Protein AF-A0A9E1W5H7-F1 (afdb_monomer_lite)

pLDDT: mean 92.84, std 5.95, range [67.75, 98.12]

Radius of gyration: 19.64 Å; chains: 1; bounding box: 47×42×52 Å

Secondary structure (DSSP, 8-state):
-BTTB-S-SS----GGGT----GGG-HHHHHHHHHHHHHHHHHHHHTT-HHHHHHHHHHHHHHHTHHHHHHHHHHHHHHHHHHHHHHTTPPP---HHHHHHHHHHHTTTT-HHHHHHHHHHHTTSS-HHHHHTSTTHHHHHHHHHHH--PPPPSS--TT-

Structure (mmCIF, N/CA/C/O backbone):
data_AF-A0A9E1W5H7-F1
#
_entry.id   AF-A0A9E1W5H7-F1
#
loop_
_atom_site.group_PDB
_atom_site.id
_atom_site.type_symbol
_atom_site.label_atom_id
_atom_site.label_alt_id
_atom_site.label_comp_id
_atom_site.label_asym_id
_atom_site.label_entity_id
_atom_site.label_seq_id
_atom_site.pdbx_PDB_ins_code
_atom_site.Cartn_x
_atom_site.Cartn_y
_atom_site.Cartn_z
_atom_site.occupancy
_atom_site.B_iso_or_equiv
_atom_site.auth_seq_id
_atom_site.auth_comp_id
_atom_site.auth_asym_id
_atom_site.auth_atom_id
_atom_site.pdbx_PDB_model_num
ATOM 1 N N . MET A 1 1 ? -19.249 -3.897 7.448 1.00 90.06 1 MET A N 1
ATOM 2 C CA . MET A 1 1 ? -20.215 -2.822 7.163 1.00 90.06 1 MET A CA 1
ATOM 3 C C . MET A 1 1 ? -21.170 -3.301 6.094 1.00 90.06 1 MET A C 1
ATOM 5 O O . MET A 1 1 ? -20.703 -3.873 5.118 1.00 90.06 1 MET A O 1
ATOM 9 N N . ILE A 1 2 ? -22.469 -3.082 6.270 1.00 90.50 2 ILE A N 1
ATOM 10 C CA . ILE A 1 2 ? -23.482 -3.220 5.215 1.00 90.50 2 ILE A CA 1
ATOM 11 C C . ILE A 1 2 ? -24.228 -1.892 5.198 1.00 90.50 2 ILE A C 1
ATOM 13 O O . ILE A 1 2 ? -24.690 -1.453 6.247 1.00 90.50 2 ILE A O 1
ATOM 17 N N . ASP A 1 3 ? -24.246 -1.221 4.046 1.00 91.38 3 ASP A N 1
ATOM 18 C CA . ASP A 1 3 ? -24.892 0.087 3.863 1.00 91.38 3 ASP A CA 1
ATOM 19 C C . ASP A 1 3 ? -24.484 1.139 4.914 1.00 91.38 3 ASP A C 1
ATOM 21 O O . ASP A 1 3 ? -25.296 1.918 5.403 1.00 91.38 3 ASP A O 1
ATOM 25 N N . GLY A 1 4 ? -23.203 1.141 5.299 1.00 88.31 4 GLY A N 1
ATOM 26 C CA . GLY A 1 4 ? -22.668 2.073 6.297 1.00 88.31 4 GLY A CA 1
ATOM 27 C C . GLY A 1 4 ? -22.965 1.709 7.757 1.00 88.31 4 GLY A C 1
ATOM 28 O O . GLY A 1 4 ? -22.621 2.481 8.645 1.00 88.31 4 GLY A O 1
ATOM 29 N N . VAL A 1 5 ? -23.535 0.531 8.035 1.00 92.31 5 VAL A N 1
ATOM 30 C CA . VAL A 1 5 ? -23.839 0.068 9.400 1.00 92.31 5 VAL A CA 1
ATOM 31 C C . VAL A 1 5 ? -22.936 -1.110 9.804 1.00 92.31 5 VAL A C 1
ATOM 33 O O . VAL A 1 5 ? -22.728 -2.031 8.997 1.00 92.31 5 VAL A O 1
ATOM 36 N N . PRO A 1 6 ? -22.385 -1.135 11.037 1.00 93.62 6 PRO A N 1
ATOM 37 C CA . PRO A 1 6 ? -21.645 -2.288 11.542 1.00 93.62 6 PRO A CA 1
ATOM 38 C C . PRO A 1 6 ? -22.521 -3.541 11.618 1.00 93.62 6 PRO A C 1
ATOM 40 O O . PRO A 1 6 ? -23.572 -3.552 12.250 1.00 93.62 6 PRO A O 1
ATOM 43 N N . CYS A 1 7 ? -22.066 -4.629 10.996 1.00 92.56 7 CYS A N 1
ATOM 44 C CA . CYS A 1 7 ? -22.772 -5.917 11.018 1.00 92.56 7 CYS A CA 1
ATOM 45 C C . CYS A 1 7 ? -22.597 -6.651 12.357 1.00 92.56 7 CYS A C 1
ATOM 47 O O . CYS A 1 7 ? -23.410 -7.495 12.716 1.00 92.56 7 CYS A O 1
ATOM 49 N N . ALA A 1 8 ? -21.512 -6.344 13.070 1.00 93.25 8 ALA A N 1
ATOM 50 C CA . ALA A 1 8 ? -21.195 -6.822 14.405 1.00 93.25 8 ALA A CA 1
ATOM 51 C C . ALA A 1 8 ? -20.427 -5.714 15.135 1.00 93.25 8 ALA A C 1
ATOM 53 O O . ALA A 1 8 ? -19.538 -5.097 14.552 1.00 93.25 8 ALA A O 1
ATOM 54 N N . THR A 1 9 ? -20.777 -5.462 16.393 1.00 93.31 9 T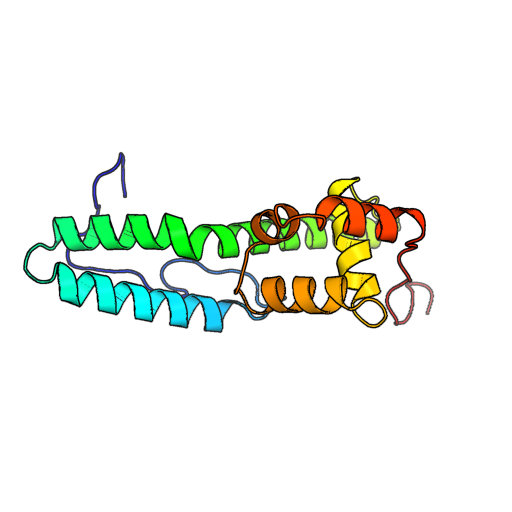HR A N 1
ATOM 55 C CA . THR A 1 9 ? -20.191 -4.380 17.205 1.00 93.31 9 THR A CA 1
ATOM 56 C C . THR A 1 9 ? -19.308 -4.895 18.344 1.00 93.31 9 THR A C 1
ATOM 58 O O . THR A 1 9 ? -18.478 -4.161 18.861 1.00 93.31 9 THR A O 1
ATOM 61 N N . GLY A 1 10 ? -19.424 -6.178 18.707 1.00 89.19 10 GLY A N 1
ATOM 62 C CA . GLY A 1 10 ? -18.593 -6.834 19.729 1.00 89.19 10 GLY A CA 1
ATOM 63 C C . GLY A 1 10 ? -17.408 -7.637 19.179 1.00 89.19 10 GLY A C 1
ATOM 64 O O . GLY A 1 10 ? -16.808 -8.412 19.918 1.00 89.19 10 GLY A O 1
ATOM 65 N N . LEU A 1 11 ? -17.105 -7.517 17.883 1.00 92.94 11 LEU A N 1
ATOM 66 C CA . LEU A 1 11 ? -16.064 -8.292 17.207 1.00 92.94 11 LEU A CA 1
ATOM 67 C C . LEU A 1 11 ? -15.293 -7.402 16.230 1.00 92.94 11 LEU A C 1
ATOM 69 O O . LEU A 1 11 ? -15.895 -6.807 15.340 1.00 92.94 11 LEU A O 1
ATOM 73 N N . LEU A 1 12 ? -13.965 -7.377 16.360 1.00 95.00 12 LEU A N 1
ATOM 74 C CA . LEU A 1 12 ? -13.060 -6.696 15.433 1.00 95.00 12 LEU A CA 1
ATOM 75 C C . LEU A 1 12 ? -12.184 -7.732 14.718 1.00 95.00 12 LEU A C 1
ATOM 77 O O . LEU A 1 12 ? -11.481 -8.512 15.361 1.00 95.00 12 LEU A O 1
ATOM 81 N N . SER A 1 13 ? -12.219 -7.747 13.386 1.00 95.06 13 SER A N 1
ATOM 82 C CA . SER A 1 13 ? -11.324 -8.567 12.563 1.00 95.06 13 SER A CA 1
ATOM 83 C C . SER A 1 13 ? -9.976 -7.867 12.397 1.00 95.06 13 SER A C 1
ATOM 85 O O . SER A 1 13 ? -9.945 -6.734 11.924 1.00 95.06 13 SER A O 1
ATOM 87 N N . VAL A 1 14 ? -8.872 -8.542 12.716 1.00 96.00 14 VAL A N 1
ATOM 88 C CA . VAL A 1 14 ? -7.508 -7.997 12.594 1.00 96.00 14 VAL A CA 1
ATOM 89 C C . VAL A 1 14 ? -6.620 -8.897 11.737 1.00 96.00 14 VAL A C 1
ATOM 91 O O . VAL A 1 14 ? -6.842 -10.105 11.658 1.00 96.00 14 VAL A O 1
ATOM 94 N N . GLY A 1 15 ? -5.599 -8.307 11.109 1.00 94.69 15 GLY A N 1
ATOM 95 C CA . GLY A 1 15 ? -4.648 -9.023 10.249 1.00 94.69 15 GLY A CA 1
ATOM 96 C C . GLY A 1 15 ? -5.338 -9.857 9.164 1.00 94.69 15 GLY A C 1
ATOM 97 O O . GLY A 1 15 ? -6.308 -9.402 8.555 1.00 94.69 15 GLY A O 1
ATOM 98 N N . ASP A 1 16 ? -4.873 -11.094 8.984 1.00 94.81 16 ASP A N 1
ATOM 99 C CA . ASP A 1 16 ? -5.380 -12.037 7.976 1.00 94.81 16 ASP A CA 1
ATOM 100 C C . ASP A 1 16 ? -6.870 -12.388 8.153 1.00 94.81 16 ASP A C 1
ATOM 102 O O . ASP A 1 16 ? -7.543 -12.749 7.191 1.00 94.81 16 ASP A O 1
ATOM 106 N N . ALA A 1 17 ? -7.437 -12.239 9.358 1.00 94.50 17 ALA A N 1
ATOM 107 C CA . ALA A 1 17 ? -8.876 -12.433 9.561 1.00 94.50 17 ALA A CA 1
ATOM 108 C C . ALA A 1 17 ? -9.724 -11.319 8.918 1.00 94.50 17 ALA A C 1
ATOM 110 O O . ALA A 1 17 ? -10.934 -11.476 8.769 1.00 94.50 17 ALA A O 1
ATOM 111 N N . SER A 1 18 ? -9.106 -10.187 8.571 1.00 93.12 18 SER A N 1
ATOM 112 C CA . SER A 1 18 ? -9.752 -9.054 7.908 1.00 93.12 18 SER A CA 1
ATOM 113 C C . SER A 1 18 ? -9.388 -8.960 6.429 1.00 93.12 18 SER A C 1
ATOM 115 O O . SER A 1 18 ? -10.255 -8.705 5.595 1.00 93.12 18 SER A O 1
ATOM 117 N N . SER A 1 19 ? -8.111 -9.127 6.083 1.00 90.38 19 SER A N 1
ATOM 118 C CA . SER A 1 19 ? -7.628 -9.005 4.705 1.00 90.38 19 SER A CA 1
ATOM 119 C C . SER A 1 19 ? -6.352 -9.811 4.506 1.00 90.38 19 SER A C 1
ATOM 121 O O . SER A 1 19 ? -5.441 -9.734 5.324 1.00 90.38 19 SER A O 1
ATOM 123 N N . CYS A 1 20 ? -6.260 -10.515 3.378 1.00 90.25 20 CYS A N 1
ATOM 124 C CA . CYS A 1 20 ? -5.086 -11.294 2.992 1.00 90.25 20 CYS A CA 1
ATOM 125 C C . CYS A 1 20 ? -4.552 -10.818 1.641 1.00 90.25 20 CYS A C 1
ATOM 127 O O . CYS A 1 20 ? -5.317 -10.567 0.712 1.00 90.25 20 CYS A O 1
ATOM 129 N N . THR A 1 21 ? -3.228 -10.772 1.508 1.00 88.19 21 THR A N 1
ATOM 130 C CA . THR A 1 21 ? -2.543 -10.613 0.216 1.00 88.19 21 THR A CA 1
ATOM 131 C C . THR A 1 21 ? -1.619 -11.807 -0.020 1.00 88.19 21 THR A C 1
ATOM 133 O O . THR A 1 21 ? -1.331 -12.570 0.903 1.00 88.19 21 THR A O 1
ATOM 136 N N . ASN A 1 22 ? -1.160 -12.011 -1.257 1.00 90.81 22 ASN A N 1
ATOM 137 C CA . ASN A 1 22 ? -0.130 -13.016 -1.515 1.00 90.81 22 ASN A CA 1
ATOM 138 C C . ASN A 1 22 ? 1.197 -12.606 -0.825 1.00 90.81 22 ASN A C 1
ATOM 140 O O . ASN A 1 22 ? 1.446 -11.416 -0.609 1.00 90.81 22 ASN A O 1
ATOM 144 N N . PRO A 1 23 ? 2.096 -13.555 -0.514 1.00 90.12 23 PRO A N 1
ATOM 145 C CA . PRO A 1 23 ? 3.288 -13.258 0.278 1.00 90.12 23 PRO A CA 1
ATOM 146 C C . PRO A 1 23 ? 4.411 -12.543 -0.497 1.00 90.12 23 PRO A C 1
ATOM 148 O O . PRO A 1 23 ? 5.455 -12.269 0.089 1.00 90.12 23 PRO A O 1
ATOM 151 N N . SER A 1 24 ? 4.246 -12.216 -1.788 1.00 86.56 24 SER A N 1
ATOM 152 C CA . SER A 1 24 ? 5.359 -11.802 -2.666 1.00 86.56 24 SER A CA 1
ATOM 153 C C . SER A 1 24 ? 6.037 -10.475 -2.307 1.00 86.56 24 SER A C 1
ATOM 155 O O . SER A 1 24 ? 7.136 -10.215 -2.792 1.00 86.56 24 SER A O 1
ATOM 157 N N . LEU A 1 25 ? 5.401 -9.633 -1.485 1.00 88.19 25 LEU A N 1
ATOM 158 C CA . LEU A 1 25 ? 5.986 -8.390 -0.959 1.00 88.19 25 LEU A CA 1
ATOM 159 C C . LEU A 1 25 ? 6.254 -8.446 0.554 1.00 88.19 25 LEU A C 1
ATOM 161 O O . LEU A 1 25 ? 6.675 -7.451 1.131 1.00 88.19 25 LEU A O 1
ATOM 165 N N . GLY A 1 26 ? 5.963 -9.568 1.223 1.00 90.44 26 GLY A N 1
ATOM 166 C CA . GLY A 1 26 ? 6.196 -9.726 2.665 1.00 90.44 26 GLY A CA 1
ATOM 167 C C . GLY A 1 26 ? 5.393 -8.782 3.577 1.00 90.44 26 GLY A C 1
ATOM 168 O O . GLY A 1 26 ? 5.707 -8.664 4.757 1.00 90.44 26 GLY A O 1
ATOM 169 N N . ARG A 1 27 ? 4.351 -8.111 3.066 1.00 93.12 27 ARG A N 1
ATOM 170 C CA . ARG A 1 27 ? 3.626 -7.050 3.792 1.00 93.12 27 ARG A CA 1
ATOM 171 C C . ARG A 1 27 ? 2.665 -7.540 4.874 1.00 93.12 27 ARG A C 1
ATOM 173 O O . ARG A 1 27 ? 2.306 -6.750 5.741 1.00 93.12 27 ARG A O 1
ATOM 180 N N . GLY A 1 28 ? 2.255 -8.811 4.851 1.00 92.75 28 GLY A N 1
ATOM 181 C CA . GLY A 1 28 ? 1.234 -9.344 5.766 1.00 92.75 28 GLY A CA 1
ATOM 182 C C . GLY A 1 28 ? 1.555 -9.108 7.246 1.00 92.75 28 GLY A C 1
ATOM 183 O O . GLY A 1 28 ? 0.700 -8.646 7.995 1.00 92.75 28 GLY A O 1
ATOM 184 N N . MET A 1 29 ? 2.814 -9.315 7.652 1.00 93.19 29 MET A N 1
ATOM 185 C CA . MET A 1 29 ? 3.241 -9.077 9.035 1.00 93.19 29 MET A CA 1
ATOM 186 C C . MET A 1 29 ? 3.159 -7.594 9.417 1.00 93.19 29 MET A C 1
ATOM 188 O O . MET A 1 29 ? 2.587 -7.261 10.454 1.00 93.19 29 MET A O 1
ATOM 192 N N . THR A 1 30 ? 3.687 -6.701 8.576 1.00 94.75 30 THR A N 1
ATOM 193 C CA . THR A 1 30 ? 3.652 -5.250 8.814 1.00 94.75 30 THR A CA 1
ATOM 194 C C . THR A 1 30 ? 2.216 -4.741 8.910 1.00 94.75 30 THR A C 1
ATOM 196 O O . THR A 1 30 ? 1.868 -4.078 9.884 1.00 94.75 30 THR A O 1
ATOM 199 N N . LEU A 1 31 ? 1.358 -5.108 7.952 1.00 95.12 31 LEU A N 1
ATOM 200 C CA . LEU A 1 31 ? -0.046 -4.694 7.952 1.00 95.12 31 LEU A CA 1
ATOM 201 C C . LEU A 1 31 ? -0.811 -5.278 9.141 1.00 95.12 31 LEU A C 1
ATOM 203 O O . LEU A 1 31 ? -1.602 -4.569 9.754 1.00 95.12 31 LEU A O 1
ATOM 207 N N . GLY A 1 32 ? -0.539 -6.528 9.526 1.00 95.25 32 GLY A N 1
ATOM 208 C CA . GLY A 1 32 ? -1.112 -7.132 10.727 1.00 95.25 32 GLY A CA 1
ATOM 209 C C . GLY A 1 32 ? -0.751 -6.364 12.002 1.00 95.25 32 GLY A C 1
ATOM 210 O O . GLY A 1 32 ? -1.630 -6.075 12.813 1.00 95.25 32 GLY A O 1
ATOM 211 N N . LEU A 1 33 ? 0.517 -5.968 12.161 1.00 96.12 33 LEU A N 1
ATOM 212 C CA . LEU A 1 33 ? 0.974 -5.178 13.310 1.00 96.12 33 LEU A CA 1
ATOM 213 C C . LEU A 1 33 ? 0.357 -3.773 13.338 1.00 96.12 33 LEU A C 1
ATOM 215 O O . LEU A 1 33 ? -0.089 -3.332 14.399 1.00 96.12 33 LEU A O 1
ATOM 219 N N . MET A 1 34 ? 0.276 -3.096 12.187 1.00 96.06 34 MET A N 1
ATOM 220 C CA . MET A 1 34 ? -0.432 -1.814 12.062 1.00 96.06 34 MET A CA 1
ATOM 221 C C . MET A 1 34 ? -1.905 -1.962 12.460 1.00 96.06 34 MET A C 1
ATOM 223 O O . MET A 1 34 ? -2.413 -1.171 13.253 1.00 96.06 34 MET A O 1
ATOM 227 N N . HIS A 1 35 ? -2.567 -3.026 11.994 1.00 97.12 35 HIS A N 1
ATOM 228 C CA . HIS A 1 35 ? -3.971 -3.293 12.301 1.00 97.12 35 HIS A CA 1
ATOM 229 C C . HIS A 1 35 ? -4.210 -3.480 13.803 1.00 97.12 35 HIS A C 1
ATOM 231 O O . HIS A 1 35 ? -5.178 -2.959 14.351 1.00 97.12 35 HIS A O 1
ATOM 237 N N . VAL A 1 36 ? -3.314 -4.199 14.487 1.00 97.31 36 VAL A N 1
ATOM 238 C CA . VAL A 1 36 ? -3.387 -4.406 15.942 1.00 97.31 36 VAL A CA 1
ATOM 239 C C . VAL A 1 36 ? -3.158 -3.100 16.705 1.00 97.31 36 VAL A C 1
ATOM 241 O O . VAL A 1 36 ? -3.845 -2.842 17.694 1.00 97.31 36 VAL A O 1
ATOM 244 N N . ALA A 1 37 ? -2.217 -2.259 16.265 1.00 97.69 37 ALA A N 1
ATOM 245 C CA . ALA A 1 37 ? -1.982 -0.957 16.886 1.00 97.69 37 ALA A CA 1
ATOM 246 C C . ALA A 1 37 ? -3.215 -0.044 16.779 1.00 97.69 37 ALA A C 1
ATOM 248 O O . ALA A 1 37 ? -3.607 0.574 17.770 1.00 97.69 37 ALA A O 1
ATOM 249 N N . LEU A 1 38 ? -3.850 -0.033 15.608 1.00 97.56 38 LEU A N 1
ATOM 250 C CA . LEU A 1 38 ? -5.085 0.694 15.334 1.00 97.56 38 LEU A CA 1
ATOM 251 C C . LEU A 1 38 ? -6.250 0.148 16.173 1.00 97.56 38 LEU A C 1
ATOM 253 O O . LEU A 1 38 ? -6.913 0.919 16.865 1.00 97.56 38 LEU A O 1
ATOM 257 N N . ALA A 1 39 ? -6.434 -1.177 16.218 1.00 97.44 39 ALA A N 1
ATOM 258 C CA . ALA A 1 39 ? -7.446 -1.820 17.061 1.00 97.44 39 ALA A CA 1
ATOM 259 C C . ALA A 1 39 ? -7.293 -1.412 18.531 1.00 97.44 39 ALA A C 1
ATOM 261 O O . ALA A 1 39 ? -8.265 -1.027 19.177 1.00 97.44 39 ALA A O 1
ATOM 262 N N . ARG A 1 40 ? -6.059 -1.440 19.051 1.00 98.12 40 ARG A N 1
ATOM 263 C CA . ARG A 1 40 ? -5.758 -1.031 20.428 1.00 98.12 40 ARG A CA 1
ATOM 264 C C . ARG A 1 40 ? -6.151 0.425 20.689 1.00 98.12 40 ARG A C 1
ATOM 266 O O . ARG A 1 40 ? -6.701 0.705 21.749 1.00 98.12 40 ARG A O 1
ATOM 273 N N . ALA A 1 41 ? -5.861 1.332 19.755 1.00 98.12 41 ALA A N 1
ATOM 274 C CA . ALA A 1 41 ? -6.221 2.743 19.881 1.00 98.12 41 ALA A CA 1
ATOM 275 C C . ALA A 1 41 ? -7.746 2.936 19.899 1.00 98.12 41 ALA A C 1
ATOM 277 O O . ALA A 1 41 ? -8.271 3.526 20.837 1.00 98.12 41 ALA A O 1
ATOM 278 N N . CYS A 1 42 ? -8.469 2.346 18.942 1.00 97.88 42 CYS A N 1
ATOM 279 C CA . CYS A 1 42 ? -9.930 2.434 18.893 1.00 97.88 42 CYS A CA 1
ATOM 280 C C . CYS A 1 42 ? -10.590 1.855 20.150 1.00 97.88 42 CYS A C 1
ATOM 282 O O . CYS A 1 42 ? -11.504 2.468 20.693 1.00 97.88 42 CYS A O 1
ATOM 284 N N . VAL A 1 43 ? -10.107 0.709 20.645 1.00 97.50 43 VAL A N 1
ATOM 285 C CA . VAL A 1 43 ? -10.601 0.110 21.895 1.00 97.50 43 VAL A CA 1
ATOM 286 C C . VAL A 1 43 ? -10.377 1.050 23.075 1.00 97.50 43 VAL A C 1
ATOM 288 O O . VAL A 1 43 ? -11.289 1.235 23.869 1.00 97.50 43 VAL A O 1
ATOM 291 N N . ALA A 1 44 ? -9.205 1.677 23.188 1.00 98.06 44 ALA A N 1
ATOM 292 C CA . ALA A 1 44 ? -8.933 2.617 24.274 1.00 98.06 44 ALA A CA 1
ATOM 293 C C . ALA A 1 44 ? -9.843 3.861 24.240 1.00 98.06 44 ALA A C 1
ATOM 295 O O . ALA A 1 44 ? -10.156 4.410 25.292 1.00 98.06 44 ALA A O 1
ATOM 296 N N . GLU A 1 45 ? -10.261 4.299 23.052 1.00 98.12 45 GLU A N 1
ATOM 297 C CA . GLU A 1 45 ? -11.076 5.505 22.856 1.00 98.12 45 GLU A CA 1
ATOM 298 C C . GLU A 1 45 ? -12.592 5.247 22.940 1.00 98.12 45 GLU A C 1
ATOM 300 O O . GLU A 1 45 ? -13.343 6.145 23.319 1.00 98.12 45 GLU A O 1
ATOM 305 N N . HIS A 1 46 ? -13.050 4.038 22.597 1.00 97.25 46 HIS A N 1
ATOM 306 C CA . HIS A 1 46 ? -14.472 3.733 22.390 1.00 97.25 46 HIS A CA 1
ATOM 307 C C . HIS A 1 46 ? -14.953 2.454 23.097 1.00 97.25 46 HIS A C 1
ATOM 309 O O . HIS A 1 46 ? -15.968 1.887 22.700 1.00 97.25 46 HIS A O 1
ATOM 315 N N . LEU A 1 47 ? -14.253 1.974 24.134 1.00 95.06 47 LEU A N 1
ATOM 316 C CA . LEU A 1 47 ? -14.576 0.705 24.812 1.00 95.06 47 LEU A CA 1
ATOM 317 C C . LEU A 1 47 ? -16.045 0.597 25.255 1.00 95.06 47 LEU A C 1
ATOM 319 O O . LEU A 1 47 ? -16.645 -0.470 25.137 1.00 95.06 47 LEU A O 1
ATOM 323 N N . ASP A 1 48 ? -16.609 1.699 25.749 1.00 97.25 48 ASP A N 1
ATOM 324 C CA . ASP A 1 48 ? -17.958 1.738 26.323 1.00 97.25 48 ASP A CA 1
ATOM 325 C C . ASP A 1 48 ? -19.069 1.915 25.268 1.00 97.25 48 ASP A C 1
ATOM 327 O O . ASP A 1 48 ? -20.252 1.837 25.599 1.00 97.25 48 ASP A O 1
ATOM 331 N N . ASP A 1 49 ? -18.710 2.118 23.995 1.00 97.50 49 ASP A N 1
ATOM 332 C CA . ASP A 1 49 ? -19.646 2.219 22.873 1.00 97.50 49 ASP A CA 1
ATOM 333 C C . ASP A 1 49 ? -19.220 1.275 21.734 1.00 97.50 49 ASP A C 1
ATOM 335 O O . ASP A 1 49 ? -18.463 1.661 20.837 1.00 97.50 49 ASP A O 1
ATOM 339 N N . PRO A 1 50 ? -19.737 0.031 21.720 1.00 96.12 50 PRO A N 1
ATOM 340 C CA . PRO A 1 50 ? -19.407 -0.959 20.697 1.00 96.12 50 PRO A CA 1
ATOM 341 C C . PRO A 1 50 ? -19.716 -0.508 19.261 1.00 96.12 50 PRO A C 1
ATOM 343 O O . PRO A 1 50 ? -19.076 -0.966 18.312 1.00 96.12 50 PRO A O 1
ATOM 346 N N . THR A 1 51 ? -20.706 0.370 19.071 1.00 96.38 51 THR A N 1
ATOM 347 C CA . THR A 1 51 ? -21.061 0.859 17.732 1.00 96.38 51 THR A CA 1
ATOM 348 C C . THR A 1 51 ? -20.047 1.891 17.268 1.00 96.38 51 THR A C 1
ATOM 350 O O . THR A 1 51 ? -19.519 1.761 16.162 1.00 96.38 51 THR A O 1
ATOM 353 N N . ALA A 1 52 ? -19.726 2.870 18.119 1.00 96.69 52 ALA A N 1
ATOM 354 C CA . ALA A 1 52 ? -18.682 3.849 17.830 1.00 96.69 52 ALA A CA 1
ATOM 355 C C . ALA A 1 52 ? -17.319 3.174 17.631 1.00 96.69 52 ALA A C 1
ATOM 357 O O . ALA A 1 52 ? -16.598 3.523 16.699 1.00 96.69 52 ALA A O 1
ATOM 358 N N . LEU A 1 53 ? -17.004 2.153 18.435 1.00 97.44 53 LEU A N 1
ATOM 359 C CA . LEU A 1 53 ? -15.799 1.340 18.288 1.00 97.44 53 LEU A CA 1
ATOM 360 C C . LEU A 1 53 ? -15.706 0.710 16.895 1.00 97.44 53 LEU A C 1
ATOM 362 O O . LEU A 1 53 ? -14.685 0.852 16.223 1.00 97.44 53 LEU A O 1
ATOM 366 N N . ALA A 1 54 ? -16.759 0.013 16.461 1.00 97.06 54 ALA A N 1
ATOM 367 C CA . ALA A 1 54 ? -16.767 -0.673 15.174 1.00 97.06 54 ALA A CA 1
ATOM 368 C C . ALA A 1 54 ? -16.689 0.305 13.989 1.00 97.06 54 ALA A C 1
ATOM 370 O O . ALA A 1 54 ? -16.001 0.015 13.009 1.00 97.06 54 ALA A O 1
ATOM 371 N N . LEU A 1 55 ? -17.356 1.461 14.088 1.00 96.56 55 LEU A N 1
ATOM 372 C CA . LEU A 1 55 ? -17.291 2.527 13.085 1.00 96.56 55 LEU A CA 1
ATOM 373 C C . LEU A 1 55 ? -15.885 3.122 12.991 1.00 96.56 55 LEU A C 1
ATOM 375 O O . LEU A 1 55 ? -15.284 3.083 11.921 1.00 96.56 55 LEU A O 1
ATOM 379 N N . ALA A 1 56 ? -15.331 3.585 14.114 1.00 97.06 56 ALA A N 1
ATOM 380 C CA . ALA A 1 56 ? -14.007 4.199 14.156 1.00 97.06 56 ALA A CA 1
ATOM 381 C C . ALA A 1 56 ? -12.916 3.228 13.687 1.00 97.06 56 ALA A C 1
ATOM 383 O O . ALA A 1 56 ? -12.016 3.612 12.941 1.00 97.06 56 ALA A O 1
ATOM 384 N N . PHE A 1 57 ? -13.006 1.957 14.092 1.00 97.75 57 PHE A N 1
ATOM 385 C CA . PHE A 1 57 ? -12.079 0.924 13.643 1.00 97.75 57 PHE A CA 1
ATOM 386 C C . PHE A 1 57 ? -12.167 0.704 12.131 1.00 97.75 57 PHE A C 1
ATOM 388 O O . PHE A 1 57 ? -11.141 0.698 11.458 1.00 97.75 57 PHE A O 1
ATOM 395 N N . HIS A 1 58 ? -13.378 0.575 11.578 1.00 97.06 58 HIS A N 1
ATOM 396 C CA . HIS A 1 58 ? -13.561 0.423 10.137 1.00 97.06 58 HIS A CA 1
ATOM 397 C C . HIS A 1 58 ? -13.021 1.626 9.355 1.00 97.06 58 HIS A C 1
ATOM 399 O O . HIS A 1 58 ? -12.270 1.438 8.402 1.00 97.06 58 HIS A O 1
ATOM 405 N N . GLU A 1 59 ? -13.369 2.845 9.770 1.00 97.06 59 GLU A N 1
ATOM 406 C CA . GLU A 1 59 ? -12.938 4.080 9.111 1.00 97.06 59 GLU A CA 1
ATOM 407 C C . GLU A 1 59 ? -11.416 4.211 9.094 1.00 97.06 59 GLU A C 1
ATOM 409 O O . GLU A 1 59 ? -10.833 4.477 8.043 1.00 97.06 59 GLU A O 1
ATOM 414 N N . ARG A 1 60 ? -10.752 3.967 10.231 1.00 97.94 60 ARG A N 1
ATOM 415 C CA . ARG A 1 60 ? -9.287 4.009 10.294 1.00 97.94 60 ARG A CA 1
ATOM 416 C C . ARG A 1 60 ? -8.658 2.880 9.481 1.00 97.94 60 ARG A C 1
ATOM 418 O O . ARG A 1 60 ? -7.664 3.119 8.807 1.00 97.94 60 ARG A O 1
ATOM 425 N N . THR A 1 61 ? -9.223 1.671 9.475 1.00 97.56 61 THR A N 1
ATOM 426 C CA . THR A 1 61 ? -8.708 0.576 8.634 1.00 97.56 61 THR A CA 1
ATOM 427 C C . THR A 1 61 ? -8.817 0.916 7.142 1.00 97.56 61 THR A C 1
ATOM 429 O O . THR A 1 61 ? -7.854 0.711 6.398 1.00 97.56 61 THR A O 1
ATOM 432 N N . GLU A 1 62 ? -9.937 1.493 6.697 1.00 96.56 62 GLU A N 1
ATOM 433 C CA . GLU A 1 62 ? -10.091 1.956 5.311 1.00 96.56 62 GLU A CA 1
ATOM 434 C C . GLU A 1 62 ? -9.183 3.150 4.983 1.00 96.56 62 GLU A C 1
ATOM 436 O O . GLU A 1 62 ? -8.707 3.267 3.857 1.00 96.56 62 GLU A O 1
ATOM 441 N N . ALA A 1 63 ? -8.898 4.030 5.940 1.00 96.50 63 ALA A N 1
ATOM 442 C CA . ALA A 1 63 ? -8.016 5.170 5.706 1.00 96.50 63 ALA A CA 1
ATOM 443 C C . ALA A 1 63 ? -6.528 4.779 5.697 1.00 96.50 63 ALA A C 1
ATOM 445 O O . ALA A 1 63 ? -5.770 5.246 4.850 1.00 96.50 63 ALA A O 1
ATOM 446 N N . GLU A 1 64 ? -6.101 3.925 6.629 1.00 95.75 64 GLU A N 1
ATOM 447 C CA . GLU A 1 64 ? -4.682 3.705 6.930 1.00 95.75 64 GLU A CA 1
ATOM 448 C C . GLU A 1 64 ? -4.126 2.406 6.337 1.00 95.75 64 GLU A C 1
ATOM 450 O O . GLU A 1 64 ? -2.953 2.349 5.974 1.00 95.75 64 GLU A O 1
ATOM 455 N N . LEU A 1 65 ? -4.933 1.344 6.229 1.00 95.81 65 LEU A N 1
ATOM 456 C CA . LEU A 1 65 ? -4.459 0.020 5.796 1.00 95.81 65 LEU A CA 1
ATOM 457 C C . LEU A 1 65 ? -4.866 -0.301 4.361 1.00 95.81 65 LEU A C 1
ATOM 459 O O . LEU A 1 65 ? -4.070 -0.860 3.596 1.00 95.81 65 LEU A O 1
ATOM 463 N N . ARG A 1 66 ? -6.097 0.056 3.983 1.00 95.81 66 ARG A N 1
ATOM 464 C CA . ARG A 1 66 ? -6.641 -0.225 2.652 1.00 95.81 66 ARG A CA 1
ATOM 465 C C . ARG A 1 66 ? -5.763 0.294 1.506 1.00 95.81 66 ARG A C 1
ATOM 467 O O . ARG A 1 66 ? -5.583 -0.470 0.554 1.00 95.81 66 ARG A O 1
ATOM 474 N N . PRO A 1 67 ? -5.133 1.487 1.574 1.00 96.12 67 PRO A N 1
ATOM 475 C CA . PRO A 1 67 ? -4.246 1.945 0.505 1.00 96.12 67 PRO A CA 1
ATOM 476 C C . PRO A 1 67 ? -3.067 0.992 0.238 1.00 96.12 67 PRO A C 1
ATOM 478 O O . PRO A 1 67 ? -2.723 0.730 -0.917 1.00 96.12 67 PRO A O 1
ATOM 481 N N . TYR A 1 68 ? -2.472 0.411 1.286 1.00 95.50 68 TYR A N 1
ATOM 482 C CA . TYR A 1 68 ? -1.372 -0.551 1.147 1.00 95.50 68 TYR A CA 1
ATOM 483 C C . TYR A 1 68 ? -1.838 -1.906 0.615 1.00 95.50 68 TYR A C 1
ATOM 485 O O . TYR A 1 68 ? -1.140 -2.526 -0.199 1.00 95.50 68 TYR A O 1
ATOM 493 N N . HIS A 1 69 ? -3.013 -2.369 1.051 1.00 94.81 69 HIS A N 1
ATOM 494 C CA . HIS A 1 69 ? -3.644 -3.568 0.504 1.00 94.81 69 HIS A CA 1
ATOM 495 C C . HIS A 1 69 ? -3.894 -3.405 -1.002 1.00 94.81 69 HIS A C 1
ATOM 497 O O . HIS A 1 69 ? -3.438 -4.225 -1.800 1.00 94.81 69 HIS A O 1
ATOM 503 N N . ASP A 1 70 ? -4.530 -2.307 -1.407 1.00 94.88 70 ASP A N 1
ATOM 504 C CA . ASP A 1 70 ? -4.905 -2.067 -2.800 1.00 94.88 70 ASP A CA 1
ATOM 505 C C . ASP A 1 70 ? -3.676 -1.886 -3.698 1.00 94.88 70 ASP A C 1
ATOM 507 O O . ASP A 1 70 ? -3.618 -2.466 -4.786 1.00 94.88 70 ASP A O 1
ATOM 511 N N . ALA A 1 71 ? -2.636 -1.193 -3.219 1.00 92.62 71 ALA A N 1
ATOM 512 C CA . ALA A 1 71 ? -1.355 -1.105 -3.923 1.00 92.62 71 ALA A CA 1
ATOM 513 C C . ALA A 1 71 ? -0.689 -2.486 -4.110 1.00 92.62 71 ALA A C 1
ATOM 515 O O . ALA A 1 71 ? -0.068 -2.757 -5.144 1.00 92.62 71 ALA A O 1
ATOM 516 N N . THR A 1 72 ? -0.828 -3.381 -3.127 1.00 93.00 72 THR A N 1
ATOM 517 C CA . THR A 1 72 ? -0.316 -4.760 -3.204 1.00 93.00 72 THR A CA 1
ATOM 518 C C . THR A 1 72 ? -1.094 -5.580 -4.231 1.00 93.00 72 THR A C 1
ATOM 520 O O . THR A 1 72 ? -0.485 -6.215 -5.090 1.00 93.00 72 THR A O 1
ATOM 523 N N . VAL A 1 73 ? -2.429 -5.513 -4.205 1.00 93.81 73 VAL A N 1
ATOM 524 C CA . VAL A 1 73 ? -3.299 -6.199 -5.173 1.00 93.81 73 VAL A CA 1
ATOM 525 C C . VAL A 1 73 ? -3.052 -5.704 -6.598 1.00 93.81 73 VAL A C 1
ATOM 527 O O . VAL A 1 73 ? -3.009 -6.511 -7.525 1.00 93.81 73 VAL A O 1
ATOM 530 N N . ALA A 1 74 ? -2.853 -4.399 -6.797 1.00 92.50 74 ALA A N 1
ATOM 531 C CA . ALA A 1 74 ? -2.532 -3.842 -8.111 1.00 92.50 74 ALA A CA 1
ATOM 532 C C . ALA A 1 74 ? -1.200 -4.390 -8.652 1.00 92.50 74 ALA A C 1
ATOM 534 O O . ALA A 1 74 ? -1.137 -4.846 -9.796 1.00 92.50 74 ALA A O 1
ATOM 535 N N . THR A 1 75 ? -0.164 -4.419 -7.807 1.00 91.88 75 THR A N 1
ATOM 536 C CA . THR A 1 75 ? 1.149 -4.987 -8.157 1.00 91.88 75 THR A CA 1
ATOM 537 C C . THR A 1 75 ? 1.039 -6.469 -8.516 1.00 91.88 75 THR A C 1
ATOM 539 O O . THR A 1 75 ? 1.639 -6.923 -9.489 1.00 91.88 75 THR A O 1
ATOM 542 N N . ASP A 1 76 ? 0.251 -7.229 -7.758 1.00 93.25 76 ASP A N 1
ATOM 543 C CA . ASP A 1 76 ? 0.059 -8.657 -7.995 1.00 93.25 76 ASP A CA 1
ATOM 544 C C . ASP A 1 76 ? -0.688 -8.942 -9.299 1.00 93.25 76 ASP A C 1
ATOM 546 O O . ASP A 1 76 ? -0.244 -9.750 -10.110 1.00 93.25 76 ASP A O 1
ATOM 550 N N . ARG A 1 77 ? -1.783 -8.218 -9.562 1.00 94.06 77 ARG A N 1
ATOM 551 C CA . ARG A 1 77 ? -2.534 -8.344 -10.821 1.00 94.06 77 ARG A CA 1
ATOM 552 C C . ARG A 1 77 ? -1.652 -8.072 -12.033 1.00 94.06 77 ARG A C 1
ATOM 554 O O . ARG A 1 77 ? -1.728 -8.809 -13.016 1.00 94.06 77 ARG A O 1
ATOM 561 N N . ARG A 1 78 ? -0.789 -7.056 -11.942 1.00 94.44 78 ARG A N 1
ATOM 562 C CA . ARG A 1 78 ? 0.245 -6.796 -12.944 1.00 94.44 78 ARG A CA 1
ATOM 563 C C . ARG A 1 78 ? 1.183 -7.996 -13.101 1.00 94.44 78 ARG A C 1
ATOM 565 O O . ARG A 1 78 ? 1.329 -8.497 -14.209 1.00 94.44 78 ARG A O 1
ATOM 572 N N . ARG A 1 79 ? 1.778 -8.491 -12.010 1.00 92.19 79 ARG A N 1
ATOM 573 C CA . ARG A 1 79 ? 2.714 -9.630 -12.057 1.00 92.19 79 ARG A CA 1
ATOM 574 C C . ARG A 1 79 ? 2.071 -10.873 -12.665 1.00 92.19 79 ARG A C 1
ATOM 576 O O . ARG A 1 79 ? 2.703 -11.543 -13.471 1.00 92.19 79 ARG A O 1
ATOM 583 N N . VAL A 1 80 ? 0.811 -11.162 -12.337 1.00 94.56 80 VAL A N 1
ATOM 584 C CA . VAL A 1 80 ? 0.052 -12.268 -12.939 1.00 94.56 80 VAL A CA 1
ATOM 585 C C . VAL A 1 80 ? -0.108 -12.075 -14.443 1.00 94.56 80 VAL A C 1
ATOM 587 O O . VAL A 1 80 ? 0.170 -13.001 -15.199 1.00 94.56 80 VAL A O 1
ATOM 590 N N . ARG A 1 81 ? -0.501 -10.883 -14.900 1.00 95.31 81 ARG A N 1
ATOM 591 C CA . ARG A 1 81 ? -0.613 -10.571 -16.333 1.00 95.31 81 ARG A CA 1
ATOM 592 C C . ARG A 1 81 ? 0.726 -10.746 -17.061 1.00 95.31 81 ARG A C 1
ATOM 594 O O . ARG A 1 81 ? 0.766 -11.347 -18.138 1.00 95.31 81 ARG A O 1
ATOM 601 N N . ASP A 1 82 ? 1.813 -10.277 -16.460 1.00 93.00 82 ASP A N 1
ATOM 602 C CA . ASP A 1 82 ? 3.156 -10.382 -17.032 1.00 93.00 82 ASP A CA 1
ATOM 603 C C . ASP A 1 82 ? 3.602 -11.862 -17.088 1.00 93.00 82 ASP A C 1
ATOM 605 O O . ASP A 1 82 ? 4.047 -12.335 -18.133 1.00 93.00 82 ASP A O 1
ATOM 609 N N . MET A 1 83 ? 3.356 -12.647 -16.029 1.00 91.38 83 MET A N 1
ATOM 610 C CA . MET A 1 83 ? 3.588 -14.102 -16.010 1.00 91.38 83 MET A CA 1
ATOM 611 C C . MET A 1 83 ? 2.802 -14.846 -17.096 1.00 91.38 83 MET A C 1
ATOM 613 O O . MET A 1 83 ? 3.348 -15.752 -17.725 1.00 91.38 83 MET A O 1
ATOM 617 N N . MET A 1 84 ? 1.542 -14.476 -17.348 1.00 94.94 84 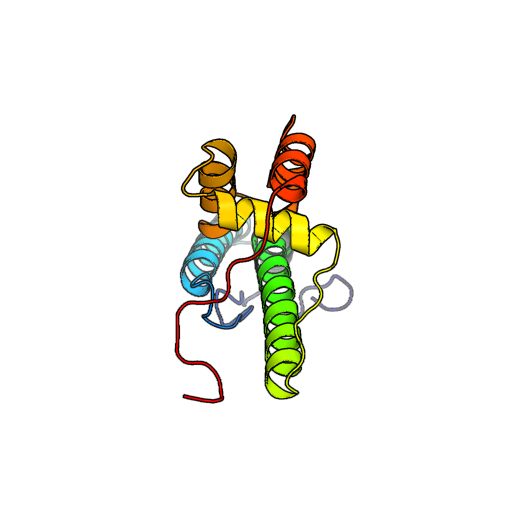MET A N 1
ATOM 618 C CA . MET A 1 84 ? 0.749 -15.085 -18.425 1.00 94.94 84 MET A CA 1
ATOM 619 C C . MET A 1 84 ? 1.321 -14.754 -19.808 1.00 94.94 84 MET A C 1
ATOM 621 O O . MET A 1 84 ? 1.358 -15.624 -20.672 1.00 94.94 84 MET A O 1
ATOM 625 N N . SER A 1 85 ? 1.841 -13.539 -20.001 1.00 92.62 85 SER A N 1
ATOM 626 C CA . SER A 1 85 ? 2.498 -13.148 -21.256 1.00 92.62 85 SER A CA 1
ATOM 627 C C . SER A 1 85 ? 3.756 -13.983 -21.496 1.00 92.62 85 SER A C 1
ATOM 629 O O . SER A 1 85 ? 3.899 -14.591 -22.555 1.00 92.62 85 SER A O 1
ATOM 631 N N . TYR A 1 86 ? 4.612 -14.123 -20.477 1.00 89.06 86 TYR A N 1
ATOM 632 C CA . TYR A 1 86 ? 5.785 -14.996 -20.555 1.00 89.06 86 TYR A CA 1
ATOM 633 C C . TYR A 1 86 ? 5.407 -16.457 -20.792 1.00 89.06 86 TYR A C 1
ATOM 635 O O . TYR A 1 86 ? 6.076 -17.157 -21.558 1.00 89.06 86 TYR A O 1
ATOM 643 N N . ARG A 1 87 ? 4.313 -16.926 -20.174 1.00 89.62 87 ARG A N 1
ATOM 644 C CA . ARG A 1 87 ? 3.802 -18.280 -20.397 1.00 89.62 87 ARG A CA 1
ATOM 645 C C . ARG A 1 87 ? 3.511 -18.531 -21.876 1.00 89.62 87 ARG A C 1
ATOM 647 O O . ARG A 1 87 ? 3.802 -19.625 -22.360 1.00 89.62 87 ARG A O 1
ATOM 654 N N . ASP A 1 88 ? 3.017 -17.519 -22.571 1.00 92.69 88 ASP A N 1
ATOM 655 C CA . ASP A 1 88 ? 2.612 -17.587 -23.972 1.00 92.69 88 ASP A CA 1
ATOM 656 C C . ASP A 1 88 ? 3.749 -17.177 -24.937 1.00 92.69 88 ASP A C 1
ATOM 658 O O . ASP A 1 88 ? 3.539 -17.080 -26.143 1.00 92.69 88 ASP A O 1
ATOM 662 N N . GLY A 1 89 ? 4.974 -16.976 -24.426 1.00 89.19 89 GLY A N 1
ATOM 663 C CA . GLY A 1 89 ? 6.150 -16.605 -25.225 1.00 89.19 89 GLY A CA 1
ATOM 664 C C . GLY A 1 89 ? 6.177 -15.136 -25.658 1.00 89.19 89 GLY A C 1
ATOM 665 O O . GLY A 1 89 ? 6.889 -14.785 -26.595 1.00 89.19 89 GLY A O 1
ATOM 666 N N . LEU A 1 90 ? 5.395 -14.281 -24.996 1.00 90.62 90 LEU A N 1
ATOM 667 C CA . LEU A 1 90 ? 5.288 -12.854 -25.276 1.00 90.62 90 LEU A CA 1
ATOM 668 C C . LEU A 1 90 ? 6.089 -12.033 -24.261 1.00 90.62 90 LEU A C 1
ATOM 670 O O . LEU A 1 90 ? 6.172 -12.377 -23.082 1.00 90.62 90 LEU A O 1
ATOM 674 N N . THR A 1 91 ? 6.610 -10.891 -24.708 1.00 88.06 91 THR A N 1
ATOM 675 C CA . THR A 1 91 ? 7.205 -9.882 -23.824 1.00 88.06 91 THR A CA 1
ATOM 676 C C . THR A 1 91 ? 6.105 -8.958 -23.291 1.00 88.06 91 THR A C 1
ATOM 678 O O . THR A 1 91 ? 5.469 -8.275 -24.106 1.00 88.06 91 THR A O 1
ATOM 681 N N . PRO A 1 92 ? 5.878 -8.888 -21.962 1.00 91.25 92 PRO A N 1
ATOM 682 C CA . PRO A 1 92 ? 4.922 -7.956 -21.376 1.00 91.25 92 PRO A CA 1
ATOM 683 C C . PRO A 1 92 ? 5.220 -6.517 -21.797 1.00 91.25 92 PRO A C 1
ATOM 685 O O . PRO A 1 92 ? 6.377 -6.100 -21.827 1.00 91.25 92 PRO A O 1
ATOM 688 N N . GLN A 1 93 ? 4.171 -5.760 -22.107 1.00 90.25 93 GLN A N 1
ATOM 689 C CA . GLN A 1 93 ? 4.277 -4.336 -22.409 1.00 90.25 93 GLN A CA 1
ATOM 690 C C . GLN A 1 93 ? 3.740 -3.548 -21.211 1.00 90.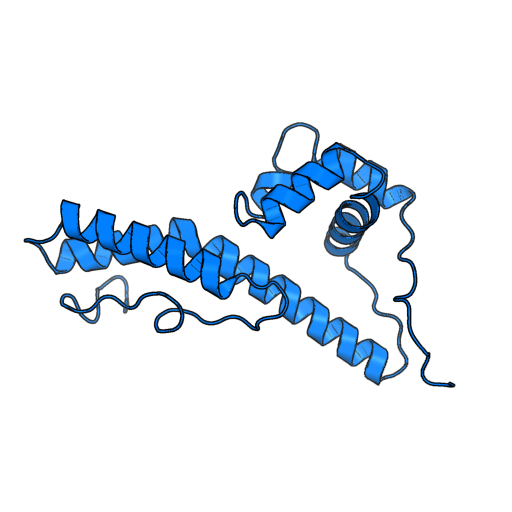25 93 GLN A C 1
ATOM 692 O O . GLN A 1 93 ? 2.539 -3.646 -20.936 1.00 90.25 93 GLN A O 1
ATOM 697 N N . PRO A 1 94 ? 4.589 -2.810 -20.473 1.00 92.56 94 PRO A N 1
ATOM 698 C CA . PRO A 1 94 ? 4.119 -1.981 -19.377 1.00 92.56 94 PRO A CA 1
ATOM 699 C C . PRO A 1 94 ? 3.332 -0.782 -19.915 1.00 92.56 94 PRO A C 1
ATOM 701 O O . PRO A 1 94 ? 3.644 -0.216 -20.965 1.00 92.56 94 PRO A O 1
ATOM 704 N N . THR A 1 95 ? 2.322 -0.363 -19.164 1.00 94.69 95 THR A N 1
ATOM 705 C CA . THR A 1 95 ? 1.729 0.974 -19.307 1.00 94.69 95 THR A CA 1
ATOM 706 C C . THR A 1 95 ? 2.775 2.062 -19.014 1.00 94.69 95 THR A C 1
ATOM 708 O O . THR A 1 95 ? 3.780 1.783 -18.351 1.00 94.69 95 THR A O 1
ATOM 711 N N . PRO A 1 96 ? 2.569 3.316 -19.461 1.00 94.12 96 PRO A N 1
ATOM 712 C CA . PRO A 1 96 ? 3.475 4.417 -19.130 1.00 94.12 96 PRO A CA 1
ATOM 713 C C . PRO A 1 96 ? 3.725 4.563 -17.622 1.00 94.12 96 PRO A C 1
ATOM 715 O O . PRO A 1 96 ? 4.860 4.776 -17.199 1.00 94.12 96 PRO A O 1
ATOM 718 N N . GLU A 1 97 ? 2.689 4.392 -16.803 1.00 92.50 97 GLU A N 1
ATOM 719 C CA . GLU A 1 97 ? 2.773 4.468 -15.345 1.00 92.50 97 GLU A CA 1
ATOM 720 C C . GLU A 1 97 ? 3.594 3.309 -14.759 1.00 92.50 97 GLU A C 1
ATOM 722 O O . GLU A 1 97 ? 4.422 3.515 -13.870 1.00 92.50 97 GLU A O 1
ATOM 727 N N . GLU A 1 98 ? 3.406 2.092 -15.278 1.00 93.75 98 GLU A N 1
ATOM 728 C CA . GLU A 1 98 ? 4.193 0.920 -14.879 1.00 93.75 98 GLU A CA 1
ATOM 729 C C . GLU A 1 98 ? 5.668 1.068 -15.276 1.00 93.75 98 GLU A C 1
ATOM 731 O O . GLU A 1 98 ? 6.537 0.731 -14.477 1.00 93.75 98 GLU A O 1
ATOM 736 N N . HIS A 1 99 ? 5.963 1.636 -16.451 1.00 94.12 99 HIS A N 1
ATOM 737 C CA . HIS A 1 99 ? 7.338 1.901 -16.893 1.00 94.12 99 HIS A CA 1
ATOM 738 C C . HIS A 1 99 ? 8.047 2.916 -15.988 1.00 94.12 99 HIS A C 1
ATOM 740 O O . HIS A 1 99 ? 9.212 2.736 -15.637 1.00 94.12 99 HIS A O 1
ATOM 746 N N . VAL A 1 100 ? 7.341 3.961 -15.544 1.00 94.69 100 VAL A N 1
ATOM 747 C CA . VAL A 1 100 ? 7.873 4.918 -14.556 1.00 94.69 100 VAL A CA 1
ATOM 748 C C . VAL A 1 100 ? 8.147 4.234 -13.214 1.00 94.69 100 VAL A C 1
ATOM 750 O O . VAL A 1 100 ? 9.192 4.471 -12.604 1.00 94.69 100 VAL A O 1
ATOM 753 N N . ALA A 1 101 ? 7.244 3.364 -12.756 1.00 92.00 101 ALA A N 1
ATOM 754 C CA . ALA A 1 101 ? 7.444 2.601 -11.527 1.00 92.00 101 ALA A CA 1
ATOM 755 C C . ALA A 1 101 ? 8.642 1.637 -11.629 1.00 92.00 101 ALA A C 1
ATOM 757 O O . ALA A 1 101 ? 9.438 1.544 -10.690 1.00 92.00 101 ALA A O 1
ATOM 758 N N . ASP A 1 102 ? 8.808 0.967 -12.771 1.00 93.31 102 ASP A N 1
ATOM 759 C CA . ASP A 1 102 ? 9.947 0.084 -13.031 1.00 93.31 102 ASP A CA 1
ATOM 760 C C . ASP A 1 102 ? 11.260 0.855 -13.063 1.00 93.31 102 ASP A C 1
ATOM 762 O O . ASP A 1 102 ? 12.237 0.414 -12.461 1.00 93.31 102 ASP A O 1
ATOM 766 N N . ALA A 1 103 ? 11.280 2.027 -13.699 1.00 94.88 103 ALA A N 1
ATOM 767 C CA . ALA A 1 103 ? 12.459 2.880 -13.747 1.00 94.88 103 ALA A CA 1
ATOM 768 C C . ALA A 1 103 ? 12.882 3.360 -12.359 1.00 94.88 103 ALA A C 1
ATOM 770 O O . ALA A 1 103 ? 14.073 3.359 -12.041 1.00 94.88 103 ALA A O 1
ATOM 771 N N . LEU A 1 104 ? 11.914 3.724 -11.514 1.00 93.56 104 LEU A N 1
ATOM 772 C CA . LEU A 1 104 ? 12.176 4.095 -10.129 1.00 93.56 104 LEU A CA 1
ATOM 773 C C . LEU A 1 104 ? 12.800 2.923 -9.360 1.00 93.56 104 LEU A C 1
ATOM 775 O O . LEU A 1 104 ? 13.847 3.078 -8.740 1.00 93.56 104 LEU A O 1
ATOM 779 N N . MET A 1 105 ? 12.197 1.735 -9.428 1.00 90.75 105 MET A N 1
ATOM 780 C CA . MET A 1 105 ? 12.703 0.555 -8.721 1.00 90.75 105 MET A CA 1
ATOM 781 C C . MET A 1 105 ? 14.062 0.088 -9.263 1.00 90.75 105 MET A C 1
ATOM 783 O O . MET A 1 105 ? 14.972 -0.205 -8.490 1.00 90.75 105 MET A O 1
ATOM 787 N N . GLY A 1 106 ? 14.224 0.051 -10.583 1.00 92.44 106 GLY A N 1
ATOM 788 C CA . GLY A 1 106 ? 15.448 -0.384 -11.250 1.00 92.44 106 GLY A CA 1
ATOM 789 C C . GLY A 1 106 ? 16.629 0.566 -11.050 1.00 92.44 106 GLY A C 1
ATOM 790 O O . GLY A 1 106 ? 17.773 0.133 -11.137 1.00 92.44 106 GLY A O 1
ATOM 791 N N . SER A 1 107 ? 16.365 1.833 -10.720 1.00 94.75 107 SER A N 1
ATOM 792 C CA . SER A 1 107 ? 17.401 2.834 -10.428 1.00 94.75 107 SER A CA 1
ATOM 793 C C . SER A 1 107 ? 17.761 2.921 -8.942 1.00 94.75 107 SER A C 1
ATOM 795 O O . SER A 1 107 ? 18.635 3.702 -8.572 1.00 94.75 107 SER A O 1
ATOM 797 N N . ALA A 1 108 ? 17.128 2.130 -8.067 1.00 93.38 108 ALA A N 1
ATOM 798 C CA . ALA A 1 108 ? 17.281 2.250 -6.615 1.00 93.38 108 ALA A CA 1
ATOM 799 C C . ALA A 1 108 ? 18.706 1.978 -6.096 1.00 93.38 108 ALA A C 1
ATOM 801 O O . ALA A 1 108 ? 19.014 2.346 -4.966 1.00 93.38 108 ALA A O 1
ATOM 802 N N . THR A 1 109 ? 19.582 1.347 -6.879 1.00 92.12 109 THR A N 1
ATOM 803 C CA . THR A 1 109 ? 20.991 1.115 -6.510 1.00 92.12 109 THR A CA 1
ATOM 804 C C . THR A 1 109 ? 21.930 2.237 -6.954 1.00 92.12 109 THR A C 1
ATOM 806 O O . THR A 1 109 ? 23.045 2.328 -6.446 1.00 92.12 109 THR A O 1
ATOM 809 N N . SER A 1 110 ? 21.494 3.093 -7.883 1.00 93.44 110 SER A N 1
ATOM 810 C CA . SER A 1 110 ? 22.312 4.144 -8.502 1.00 93.44 110 SER A CA 1
ATOM 811 C C . SER A 1 110 ? 21.782 5.561 -8.280 1.00 93.44 110 SER A C 1
ATOM 813 O O . SER A 1 110 ? 22.520 6.518 -8.493 1.00 93.44 110 SER A O 1
ATOM 815 N N . ASP A 1 111 ? 20.524 5.712 -7.865 1.00 96.44 111 ASP A N 1
ATOM 816 C CA . ASP A 1 111 ? 19.870 7.000 -7.646 1.00 96.44 111 ASP A CA 1
ATOM 817 C C . ASP A 1 111 ? 19.325 7.114 -6.216 1.00 96.44 111 ASP A C 1
ATOM 819 O O . ASP A 1 111 ? 18.516 6.304 -5.767 1.00 96.44 111 ASP A O 1
ATOM 823 N N . GLN A 1 112 ? 19.753 8.153 -5.495 1.00 96.31 112 GLN A N 1
ATOM 824 C CA . GLN A 1 112 ? 19.438 8.325 -4.075 1.00 96.31 112 GLN A CA 1
ATOM 825 C C . GLN A 1 112 ? 17.941 8.550 -3.808 1.00 96.31 112 GLN A C 1
ATOM 827 O O . GLN A 1 112 ? 17.413 8.064 -2.801 1.00 96.31 112 GLN A O 1
ATOM 832 N N . LEU A 1 113 ? 17.258 9.316 -4.665 1.00 95.75 113 LEU A N 1
ATOM 833 C CA . LEU A 1 113 ? 15.828 9.588 -4.500 1.00 95.75 113 LEU A CA 1
ATOM 834 C C . LEU A 1 113 ? 15.011 8.331 -4.790 1.00 95.75 113 LEU A C 1
ATOM 836 O O . LEU A 1 113 ? 14.060 8.048 -4.060 1.00 95.75 113 LEU A O 1
ATOM 840 N N . ALA A 1 114 ? 15.424 7.543 -5.782 1.00 95.62 114 ALA A N 1
ATOM 841 C CA . ALA A 1 114 ? 14.872 6.234 -6.075 1.00 95.62 114 ALA A CA 1
ATOM 842 C C . ALA A 1 114 ? 15.053 5.265 -4.903 1.00 95.62 114 ALA A C 1
ATOM 844 O O . ALA A 1 114 ? 14.071 4.659 -4.477 1.00 95.62 114 ALA A O 1
ATOM 845 N N . THR A 1 115 ? 16.252 5.180 -4.308 1.00 97.25 115 THR A N 1
ATOM 846 C CA . THR A 1 115 ? 16.498 4.336 -3.125 1.00 97.25 115 THR A CA 1
ATOM 847 C C . THR A 1 115 ? 15.548 4.682 -1.981 1.00 97.25 115 THR A C 1
ATOM 849 O O . THR A 1 115 ? 14.917 3.799 -1.403 1.00 97.25 115 THR A O 1
ATOM 852 N N . ARG A 1 116 ? 15.429 5.975 -1.647 1.00 96.25 116 ARG A N 1
ATOM 853 C CA . ARG A 1 116 ? 14.576 6.441 -0.541 1.00 96.25 116 ARG A CA 1
ATOM 854 C C . ARG A 1 116 ? 13.101 6.174 -0.815 1.00 96.25 116 ARG A C 1
ATOM 856 O O . ARG A 1 116 ? 12.407 5.634 0.038 1.00 96.25 116 ARG A O 1
ATOM 863 N N . SER A 1 117 ? 12.651 6.507 -2.019 1.00 96.06 117 SER A N 1
ATOM 864 C CA . SER A 1 117 ? 11.270 6.304 -2.459 1.00 96.06 117 SER A CA 1
ATOM 865 C C . SER A 1 117 ? 10.882 4.829 -2.446 1.00 96.06 117 SER A C 1
ATOM 867 O O . SER A 1 117 ? 9.825 4.468 -1.935 1.00 96.06 117 SER A O 1
ATOM 869 N N . PHE A 1 118 ? 11.765 3.966 -2.952 1.00 93.75 118 PHE A N 1
ATOM 870 C CA . PHE A 1 118 ? 11.580 2.522 -2.899 1.00 93.75 118 PHE A CA 1
ATOM 871 C C . PHE A 1 118 ? 11.523 2.013 -1.454 1.00 93.75 118 PHE A C 1
ATOM 873 O O . PHE A 1 118 ? 10.625 1.245 -1.117 1.00 93.75 118 PHE A O 1
ATOM 880 N N . GLY A 1 119 ? 12.428 2.481 -0.588 1.00 94.50 119 GLY A N 1
ATOM 881 C CA . GLY A 1 119 ? 12.441 2.133 0.833 1.00 94.50 119 GLY A CA 1
ATOM 882 C C . GLY A 1 119 ? 11.137 2.490 1.549 1.00 94.50 119 GLY A C 1
ATOM 883 O O . GLY A 1 119 ? 10.604 1.656 2.283 1.00 94.50 119 GLY A O 1
ATOM 884 N N . ASP A 1 120 ? 10.588 3.677 1.286 1.00 96.19 120 ASP A N 1
ATOM 885 C CA . ASP A 1 120 ? 9.314 4.114 1.864 1.00 96.19 120 ASP A CA 1
ATOM 886 C C . ASP A 1 120 ? 8.135 3.251 1.403 1.00 96.19 120 ASP A C 1
ATOM 888 O O . ASP A 1 120 ? 7.324 2.823 2.225 1.00 96.19 120 ASP A O 1
ATOM 892 N N . ILE A 1 121 ? 8.059 2.951 0.103 1.00 94.25 121 ILE A N 1
ATOM 893 C CA . ILE A 1 121 ? 6.990 2.116 -0.462 1.00 94.25 121 ILE A CA 1
ATOM 894 C C . ILE A 1 121 ? 7.081 0.687 0.071 1.00 94.25 121 ILE A C 1
ATOM 896 O O . ILE A 1 121 ? 6.069 0.083 0.443 1.00 94.25 121 ILE A O 1
ATOM 900 N N . TYR A 1 122 ? 8.281 0.109 0.080 1.00 91.00 122 TYR A N 1
ATOM 901 C CA . TYR A 1 122 ? 8.472 -1.285 0.467 1.00 91.00 122 TYR A CA 1
ATOM 902 C C . TYR A 1 122 ? 8.233 -1.496 1.966 1.00 91.00 122 TYR A C 1
ATOM 904 O O . TYR A 1 122 ? 7.638 -2.499 2.355 1.00 91.00 122 TYR A O 1
ATOM 912 N N . SER A 1 123 ? 8.613 -0.518 2.792 1.00 93.25 123 SER A N 1
ATOM 913 C CA . SER A 1 123 ? 8.459 -0.570 4.253 1.00 93.25 123 SER A CA 1
ATOM 914 C C . SER A 1 123 ? 7.082 -0.114 4.750 1.00 93.25 123 SER A C 1
ATOM 916 O O . SER A 1 123 ? 6.882 -0.032 5.957 1.00 93.25 123 SER A O 1
ATOM 918 N N . CYS A 1 124 ? 6.137 0.172 3.846 1.00 95.06 124 CYS A N 1
ATOM 919 C CA . CYS A 1 124 ? 4.811 0.710 4.171 1.00 95.06 124 CYS A CA 1
ATOM 920 C C . CYS A 1 124 ? 4.855 2.039 4.955 1.00 95.06 124 CYS A C 1
ATOM 922 O O . CYS A 1 124 ? 4.023 2.269 5.827 1.00 95.06 124 CYS A O 1
ATOM 924 N N . ASN A 1 125 ? 5.816 2.915 4.645 1.00 95.88 125 ASN A N 1
ATOM 925 C CA . ASN A 1 125 ? 5.861 4.280 5.187 1.00 95.88 125 ASN A CA 1
ATOM 926 C C . ASN A 1 125 ? 5.040 5.268 4.346 1.00 95.88 125 ASN A C 1
ATOM 928 O O . ASN A 1 125 ? 4.672 6.332 4.836 1.00 95.88 125 ASN A O 1
ATOM 932 N N . ALA A 1 126 ? 4.831 4.952 3.067 1.00 96.19 126 ALA A N 1
ATOM 933 C CA . ALA A 1 126 ? 3.996 5.712 2.148 1.00 96.19 126 ALA A CA 1
ATOM 934 C C . ALA A 1 126 ? 3.506 4.801 1.019 1.00 96.19 126 ALA A C 1
ATOM 936 O O . ALA A 1 126 ? 4.216 3.881 0.597 1.00 96.19 126 ALA A O 1
ATOM 937 N N . VAL A 1 127 ? 2.317 5.060 0.484 1.00 93.69 127 VAL A N 1
ATOM 938 C CA . VAL A 1 127 ? 1.871 4.396 -0.748 1.00 93.69 127 VAL A CA 1
ATOM 939 C C . VAL A 1 127 ? 2.521 5.029 -1.987 1.00 93.69 127 VAL A C 1
ATOM 941 O O . VAL A 1 127 ? 2.962 6.181 -1.945 1.00 93.69 127 VAL A O 1
ATOM 944 N N . PRO A 1 128 ? 2.584 4.315 -3.131 1.00 91.88 128 PRO A N 1
ATOM 945 C CA . PRO A 1 128 ? 3.211 4.846 -4.343 1.00 91.88 128 PRO A CA 1
ATOM 946 C C . PRO A 1 128 ? 2.670 6.212 -4.791 1.00 91.88 128 PRO A C 1
ATOM 948 O O . PRO A 1 128 ? 3.446 7.058 -5.228 1.00 91.88 128 PRO A O 1
ATOM 951 N N . SER A 1 129 ? 1.363 6.455 -4.652 1.00 92.31 129 SER A N 1
ATOM 952 C CA . SER A 1 129 ? 0.742 7.737 -5.008 1.00 92.31 129 SER A CA 1
ATOM 953 C C . SER A 1 129 ? 1.233 8.894 -4.135 1.00 92.31 129 SER A C 1
ATOM 955 O O . SER A 1 129 ? 1.509 9.971 -4.658 1.00 92.31 129 SER A O 1
ATOM 957 N N . GLU A 1 130 ? 1.405 8.676 -2.831 1.00 95.75 130 GLU A N 1
ATOM 958 C CA . GLU A 1 130 ? 1.950 9.676 -1.906 1.00 95.75 130 GLU A CA 1
ATOM 959 C C . GLU A 1 130 ? 3.406 9.995 -2.228 1.00 95.75 130 GLU A C 1
ATOM 961 O O . GLU A 1 130 ? 3.802 11.157 -2.211 1.00 95.75 130 GLU A O 1
ATOM 966 N N . VAL A 1 131 ? 4.203 8.976 -2.564 1.00 96.25 131 VAL A N 1
ATOM 967 C CA . VAL A 1 131 ? 5.588 9.172 -3.001 1.00 96.25 131 VAL A CA 1
ATOM 968 C C . VAL A 1 131 ? 5.641 10.004 -4.277 1.00 96.25 131 VAL A C 1
ATOM 970 O O . VAL A 1 131 ? 6.3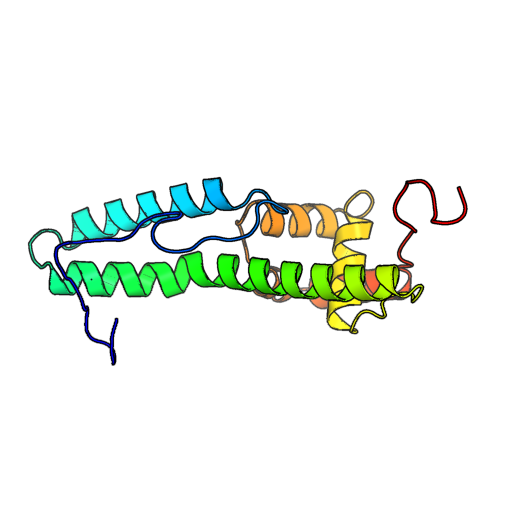73 10.990 -4.320 1.00 96.25 131 VAL A O 1
ATOM 973 N N . MET A 1 132 ? 4.838 9.667 -5.287 1.00 94.56 132 MET A N 1
ATOM 974 C CA . MET A 1 132 ? 4.801 10.408 -6.553 1.00 94.56 132 MET A CA 1
ATOM 975 C C . MET A 1 132 ? 4.302 11.850 -6.393 1.00 94.56 132 MET A C 1
ATOM 977 O O . MET A 1 132 ? 4.719 12.722 -7.154 1.00 94.56 132 MET A O 1
ATOM 981 N N . ALA A 1 133 ? 3.459 12.121 -5.394 1.00 96.19 133 ALA A N 1
ATOM 982 C CA . ALA A 1 133 ? 2.967 13.463 -5.084 1.00 96.19 133 ALA A CA 1
ATOM 983 C C . ALA A 1 133 ? 4.008 14.367 -4.393 1.00 96.19 133 ALA A C 1
ATOM 985 O O . ALA A 1 133 ? 3.775 15.570 -4.249 1.00 96.19 133 ALA A O 1
ATOM 986 N N . ARG A 1 134 ? 5.155 13.828 -3.955 1.00 96.50 134 ARG A N 1
ATOM 987 C CA . ARG A 1 134 ? 6.213 14.627 -3.317 1.00 96.50 134 ARG A CA 1
ATOM 988 C C . ARG A 1 134 ? 6.809 15.637 -4.312 1.00 96.50 134 ARG A C 1
ATOM 990 O O . ARG A 1 134 ? 6.976 15.305 -5.489 1.00 96.50 134 ARG A O 1
ATOM 997 N N . PRO A 1 135 ? 7.193 16.848 -3.860 1.00 97.25 135 PRO A N 1
ATOM 998 C CA . PRO A 1 135 ? 7.769 17.870 -4.733 1.00 97.25 135 PRO A CA 1
ATOM 999 C C . PRO A 1 135 ? 8.946 17.344 -5.567 1.00 97.25 135 PRO A C 1
ATOM 1001 O O . PRO A 1 135 ? 9.900 16.793 -5.022 1.00 97.25 135 PRO A O 1
ATOM 1004 N N . GLY A 1 136 ? 8.863 17.504 -6.891 1.00 95.75 136 GLY A N 1
ATOM 1005 C CA . GLY A 1 136 ? 9.895 17.079 -7.846 1.00 95.75 136 GLY A CA 1
ATOM 1006 C C . GLY A 1 136 ? 9.984 15.568 -8.102 1.00 95.75 136 GLY A C 1
ATOM 1007 O O . GLY A 1 136 ? 10.686 15.161 -9.024 1.00 95.75 136 GLY A O 1
ATOM 1008 N N . MET A 1 137 ? 9.263 14.723 -7.353 1.00 96.06 137 MET A N 1
ATOM 1009 C CA . MET A 1 137 ? 9.405 13.268 -7.467 1.00 96.06 137 MET A CA 1
ATOM 1010 C C . MET A 1 137 ? 8.898 12.735 -8.808 1.00 96.06 137 MET A C 1
ATOM 1012 O O . MET A 1 137 ? 9.580 11.935 -9.443 1.00 96.06 137 MET A O 1
ATOM 1016 N N . LEU A 1 138 ? 7.738 13.202 -9.278 1.00 95.06 138 LEU A N 1
ATOM 1017 C CA . LEU A 1 138 ? 7.204 12.777 -10.574 1.00 95.06 138 LEU A CA 1
ATOM 1018 C C . LEU A 1 138 ? 8.134 13.164 -11.735 1.00 95.06 138 LEU A C 1
ATOM 1020 O O . LEU A 1 138 ? 8.404 12.342 -12.607 1.00 95.06 138 LEU A O 1
ATOM 1024 N N . GLU A 1 139 ? 8.653 14.395 -11.735 1.00 96.81 139 GLU A N 1
ATOM 1025 C CA . GLU A 1 139 ? 9.604 14.860 -12.753 1.00 96.81 139 GLU A CA 1
ATOM 1026 C C . GLU A 1 139 ? 10.887 14.022 -12.741 1.00 96.81 139 GLU A C 1
ATOM 1028 O O . GLU A 1 139 ? 11.348 13.579 -13.795 1.00 96.81 139 GLU A O 1
ATOM 1033 N N . HIS A 1 140 ? 11.419 13.739 -11.550 1.00 97.06 140 HIS A N 1
ATOM 1034 C CA . HIS A 1 140 ? 12.594 12.889 -11.379 1.00 97.06 140 HIS A CA 1
ATOM 1035 C C . HIS A 1 140 ? 12.352 11.467 -11.897 1.00 97.06 140 HIS A C 1
ATOM 1037 O O . HIS A 1 140 ? 13.143 10.951 -12.685 1.00 97.06 140 HIS A O 1
ATOM 1043 N N . ALA A 1 141 ? 11.222 10.852 -11.533 1.00 96.12 141 ALA A N 1
ATOM 1044 C CA . ALA A 1 141 ? 10.857 9.508 -11.977 1.00 96.12 141 ALA A CA 1
ATOM 1045 C C . ALA A 1 141 ? 10.673 9.430 -13.504 1.00 96.12 141 ALA A C 1
ATOM 1047 O O . ALA A 1 141 ? 11.150 8.490 -14.139 1.00 96.12 141 ALA A O 1
ATOM 1048 N N . LEU A 1 142 ? 10.058 10.448 -14.117 1.00 96.81 142 LEU A N 1
ATOM 1049 C CA . LEU A 1 142 ? 9.973 10.575 -15.576 1.00 96.81 142 LEU A CA 1
ATOM 1050 C C . LEU A 1 142 ? 11.359 10.741 -16.218 1.00 96.81 142 LEU A C 1
ATOM 1052 O O . LEU A 1 142 ? 11.608 10.198 -17.294 1.00 96.81 142 LEU A O 1
ATOM 1056 N N . GLY A 1 143 ? 12.267 11.475 -15.571 1.00 97.19 143 GLY A N 1
ATOM 1057 C CA . GLY A 1 143 ? 13.662 11.611 -15.989 1.00 97.19 143 GLY A CA 1
ATOM 1058 C C . GLY A 1 143 ? 14.395 10.270 -16.029 1.00 97.19 143 GLY A C 1
ATOM 1059 O O . GLY A 1 143 ? 15.024 9.954 -17.040 1.00 97.19 143 GLY A O 1
ATOM 1060 N N . LEU A 1 144 ? 14.250 9.459 -14.977 1.00 96.50 144 LEU A N 1
ATOM 1061 C CA . LEU A 1 144 ? 14.786 8.094 -14.921 1.00 96.50 144 LEU A CA 1
ATOM 1062 C C . LEU A 1 144 ? 14.187 7.218 -16.031 1.00 96.50 144 LEU A C 1
ATOM 1064 O O . LEU A 1 144 ? 14.918 6.548 -16.761 1.00 96.50 144 LEU A O 1
ATOM 1068 N N . ALA A 1 145 ? 12.866 7.279 -16.215 1.00 96.38 145 ALA A N 1
ATOM 1069 C CA . ALA A 1 145 ? 12.138 6.448 -17.170 1.00 96.38 145 ALA A CA 1
ATOM 1070 C C . ALA A 1 145 ? 12.560 6.650 -18.634 1.00 96.38 145 ALA A C 1
ATOM 1072 O O . ALA A 1 145 ? 12.515 5.697 -19.412 1.00 96.38 145 ALA A O 1
ATOM 1073 N N . LYS A 1 146 ? 13.015 7.852 -19.017 1.00 95.94 146 LYS A N 1
ATOM 1074 C CA . LYS A 1 146 ? 13.474 8.150 -20.390 1.00 95.94 146 LYS A CA 1
ATOM 1075 C C . LYS A 1 146 ? 14.646 7.280 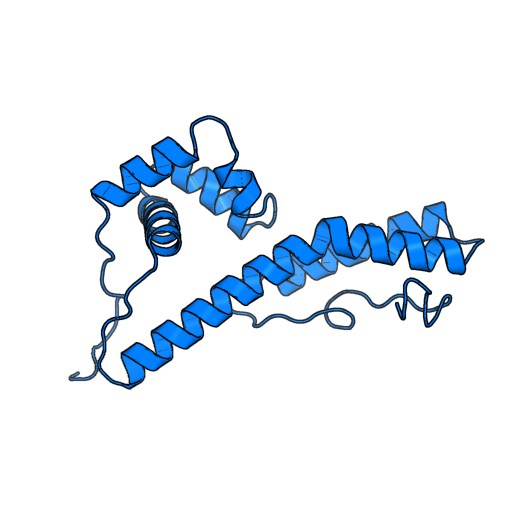-20.843 1.00 95.94 146 LYS A C 1
ATOM 1077 O O . LYS A 1 146 ? 14.713 6.928 -22.014 1.00 95.94 146 LYS A O 1
ATOM 1082 N N . ASN A 1 147 ? 15.559 6.963 -19.927 1.00 89.69 147 ASN A N 1
ATOM 1083 C CA . ASN A 1 147 ? 16.774 6.199 -20.223 1.00 89.69 147 ASN A CA 1
ATOM 1084 C C . ASN A 1 147 ? 16.729 4.783 -19.638 1.00 89.69 147 ASN A C 1
ATOM 1086 O O . ASN A 1 147 ? 17.690 4.024 -19.765 1.00 89.69 147 ASN A O 1
ATOM 1090 N N . PHE A 1 148 ? 15.630 4.426 -18.974 1.00 93.69 148 PHE A N 1
ATOM 1091 C CA . PHE A 1 148 ? 15.479 3.129 -18.349 1.00 93.69 148 PHE A CA 1
ATOM 1092 C C . PHE A 1 148 ? 15.124 2.069 -19.388 1.00 93.69 148 PHE A C 1
ATOM 1094 O O . PHE A 1 148 ? 14.140 2.187 -20.116 1.00 93.69 148 PHE A O 1
ATOM 1101 N N . THR A 1 149 ? 15.916 1.003 -19.420 1.00 88.31 149 THR A N 1
ATOM 1102 C CA . THR A 1 149 ? 15.596 -0.223 -20.151 1.00 88.31 149 THR A CA 1
ATOM 1103 C C . THR A 1 149 ? 15.563 -1.361 -19.149 1.00 88.31 149 THR A C 1
ATOM 1105 O O . THR A 1 149 ? 16.579 -1.641 -18.503 1.00 88.31 149 THR A O 1
ATOM 1108 N N . ALA A 1 150 ? 14.403 -2.008 -19.023 1.00 81.12 150 ALA A N 1
ATOM 1109 C CA . ALA A 1 150 ? 14.248 -3.167 -18.160 1.00 81.12 150 ALA A CA 1
ATOM 1110 C C . ALA A 1 150 ? 15.265 -4.242 -18.562 1.00 81.12 150 ALA A C 1
ATOM 1112 O O . ALA A 1 150 ? 15.333 -4.652 -19.722 1.00 81.12 150 ALA A O 1
ATOM 1113 N N . GLN A 1 151 ? 16.078 -4.668 -17.601 1.00 74.69 151 GLN A N 1
ATOM 1114 C CA . GLN A 1 151 ? 16.990 -5.781 -17.810 1.00 74.69 151 GLN A CA 1
ATOM 1115 C C . GLN A 1 151 ? 16.211 -7.094 -17.680 1.00 74.69 151 GLN A C 1
ATOM 1117 O O . GLN A 1 151 ? 15.304 -7.176 -16.845 1.00 74.69 151 GLN A O 1
ATOM 1122 N N . PRO A 1 152 ? 16.542 -8.122 -18.478 1.00 71.38 152 PRO A N 1
ATOM 1123 C CA . PRO A 1 152 ? 15.972 -9.444 -18.280 1.00 71.38 152 PRO A CA 1
ATOM 1124 C C . PRO A 1 152 ? 16.279 -9.935 -16.862 1.00 71.38 152 PRO A C 1
ATOM 1126 O O . PRO A 1 152 ? 17.351 -9.669 -16.311 1.00 71.38 152 PRO A O 1
ATOM 1129 N N . LEU A 1 153 ? 15.318 -10.638 -16.258 1.00 68.25 153 LEU A N 1
ATOM 1130 C CA . LEU A 1 153 ? 15.533 -11.259 -14.956 1.00 68.25 153 LEU A CA 1
ATOM 1131 C C . LEU A 1 153 ? 16.680 -12.276 -15.072 1.00 68.25 153 LEU A C 1
ATOM 1133 O O . LEU A 1 15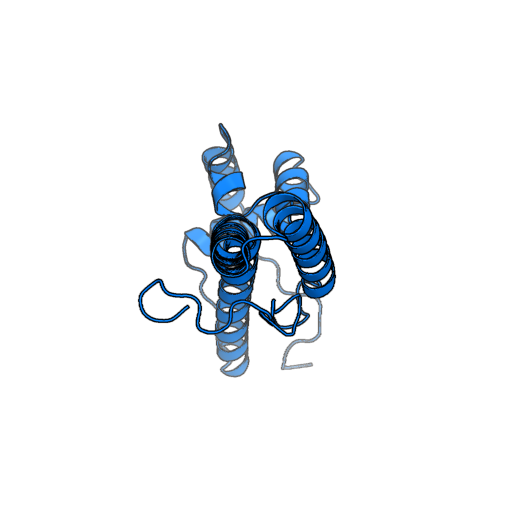3 ? 16.709 -13.036 -16.040 1.00 68.25 153 LEU A O 1
ATOM 1137 N N . PRO A 1 154 ? 17.616 -12.315 -14.111 1.00 72.06 154 PRO A N 1
ATOM 1138 C CA . PRO A 1 154 ? 18.667 -13.321 -14.113 1.00 72.06 154 PRO A CA 1
ATOM 1139 C C . PRO A 1 154 ? 18.053 -14.716 -13.932 1.00 72.06 154 PRO A C 1
ATOM 1141 O O . PRO A 1 154 ? 17.287 -14.943 -12.995 1.00 72.06 154 PRO A O 1
ATOM 1144 N N . GLY A 1 155 ? 18.400 -15.649 -14.817 1.00 75.50 155 GLY A N 1
ATOM 1145 C CA . GLY A 1 155 ? 17.927 -17.033 -14.785 1.00 75.50 155 GLY A CA 1
ATOM 1146 C C . GLY A 1 155 ? 17.962 -17.685 -16.171 1.00 75.50 155 GLY A C 1
ATOM 1147 O O . GLY A 1 155 ? 18.165 -16.969 -17.153 1.00 75.50 155 GLY A O 1
ATOM 1148 N N . PRO A 1 156 ? 17.787 -19.017 -16.248 1.00 75.75 156 PRO A N 1
ATOM 1149 C CA . PRO A 1 156 ? 17.699 -19.722 -17.520 1.00 75.75 156 PRO A CA 1
ATOM 1150 C C . PRO A 1 156 ? 16.466 -19.268 -18.297 1.00 75.75 156 PRO A C 1
ATOM 1152 O O . PRO A 1 156 ? 15.418 -18.960 -17.713 1.00 75.75 156 PRO A O 1
ATOM 1155 N N . ASP A 1 157 ? 16.595 -19.223 -19.618 1.00 75.06 157 ASP A N 1
ATOM 1156 C CA . ASP A 1 157 ? 15.446 -19.019 -20.489 1.00 75.06 157 ASP A CA 1
ATOM 1157 C C . ASP A 1 157 ? 14.703 -20.344 -20.745 1.00 75.06 157 ASP A C 1
ATOM 1159 O O . ASP A 1 157 ? 14.992 -21.376 -20.149 1.00 75.06 157 ASP A O 1
ATOM 1163 N N . ARG A 1 158 ? 13.666 -20.323 -21.588 1.00 69.44 158 ARG A N 1
ATOM 1164 C CA . ARG A 1 158 ? 12.892 -21.539 -21.907 1.00 69.44 158 ARG A CA 1
ATOM 1165 C C . ARG A 1 158 ? 13.601 -22.501 -22.863 1.00 69.44 158 ARG A C 1
ATOM 1167 O O . ARG A 1 158 ? 13.047 -23.560 -23.153 1.00 69.44 158 ARG A O 1
ATOM 1174 N N . SER A 1 159 ? 14.730 -22.091 -23.427 1.00 76.25 159 SER A N 1
ATOM 1175 C CA . SER A 1 159 ? 15.545 -22.886 -24.341 1.00 76.25 159 SER A CA 1
ATOM 1176 C C . SER A 1 159 ? 16.723 -23.581 -23.655 1.00 76.25 159 SER A C 1
ATOM 1178 O O . SER A 1 159 ? 17.290 -24.497 -24.252 1.00 76.25 159 SER A O 1
ATOM 1180 N N . GLU A 1 160 ? 17.038 -23.194 -22.416 1.00 67.75 160 GLU A N 1
ATOM 1181 C CA . GLU A 1 160 ? 18.005 -23.832 -21.509 1.00 67.75 160 GLU A CA 1
ATOM 1182 C C . GLU A 1 160 ? 17.336 -24.815 -20.531 1.00 67.75 160 GLU A C 1
ATOM 1184 O O . GLU A 1 160 ? 17.966 -25.863 -20.249 1.00 67.75 160 GLU A O 1
#

Sequence (160 aa):
MIDGVPCATGLLSVGDASSCTNPSLGRGMTLGLMHVALARACVAEHLDDPTALALAFHERTEAELRPYHDATVATDRRRVRDMMSYRDGLTPQPTPEEHVADALMGSATSDQLATRSFGDIYSCNAVPSEVMARPGMLEHALGLAKNFTAQPLPGPDRSE

Foldseek 3Di:
DPPLFDPDLVDDQAQVSVDDADPPLVCSVVLRVVLVVLLVVLCVVQVVPSRSSRNSSVVCCCVQRVLLRVLRVVVVVLVVVQVVCVVVVHHDDDDPVVLLVLLLCVCLVPDPLSVVLCVCCSSVVDPNVVSCPPPCRVVVSVVSSVPDDDDPDPDDGPVD